Protein AF-X1CFD1-F1 (afdb_monomer_lite)

Radius of gyration: 15.76 Å; chains: 1; bounding box: 30×30×37 Å

Organism: NCBI:txid412755

Secondary structure (DSSP, 8-state):
---SB-TTS-B-SS----STTHHHHHHHHHHHHTS------TT--SS---GGGGS-HHHHHHHHHHHHH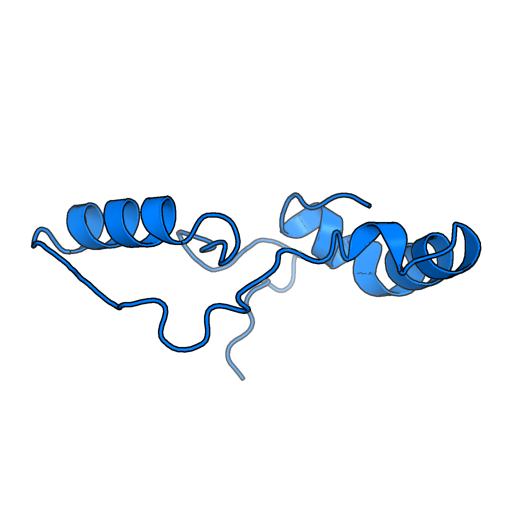HHHHHT---

Structure (mmCIF, N/CA/C/O backbone):
data_AF-X1CFD1-F1
#
_entry.id   AF-X1CFD1-F1
#
loop_
_atom_site.group_PDB
_atom_site.id
_atom_site.type_symbol
_atom_site.label_atom_id
_atom_site.label_alt_id
_atom_site.label_comp_id
_atom_site.label_asym_id
_atom_site.label_entity_id
_atom_site.label_seq_id
_atom_site.pdbx_PDB_ins_code
_atom_site.Cartn_x
_atom_site.Cartn_y
_atom_site.Cartn_z
_atom_site.occupancy
_atom_site.B_iso_or_equiv
_atom_site.auth_seq_id
_atom_site.auth_comp_id
_atom_site.auth_asym_id
_atom_site.auth_atom_id
_atom_site.pdbx_PDB_model_num
ATOM 1 N N . SER A 1 1 ? -0.648 -17.217 8.413 1.00 47.19 1 SER A N 1
ATOM 2 C CA . SER A 1 1 ? -0.388 -16.406 7.211 1.00 47.19 1 SER A CA 1
ATOM 3 C C . SER A 1 1 ? -1.586 -15.503 7.009 1.00 47.19 1 SER A C 1
ATOM 5 O O . SER A 1 1 ? -2.672 -16.034 6.805 1.00 47.19 1 SER A O 1
ATOM 7 N N . ALA A 1 2 ? -1.438 -14.191 7.188 1.00 57.09 2 ALA A N 1
ATOM 8 C CA . ALA A 1 2 ? -2.491 -13.242 6.839 1.00 57.09 2 ALA A CA 1
ATOM 9 C C . ALA A 1 2 ? -2.336 -12.939 5.346 1.00 57.09 2 ALA A C 1
ATOM 11 O O . ALA A 1 2 ? -1.326 -12.374 4.936 1.00 57.09 2 ALA A O 1
ATOM 12 N N . PHE A 1 3 ? -3.282 -13.403 4.537 1.00 74.00 3 PHE A N 1
ATOM 13 C CA . PHE A 1 3 ? -3.310 -13.109 3.110 1.00 74.00 3 PHE A CA 1
ATOM 14 C C . PHE A 1 3 ? -4.084 -11.807 2.898 1.00 74.00 3 PHE A C 1
ATOM 16 O O . PHE A 1 3 ? -5.129 -11.611 3.513 1.00 74.00 3 PHE A O 1
ATOM 23 N N . VAL A 1 4 ? -3.557 -10.913 2.058 1.00 81.31 4 VAL A N 1
ATOM 24 C CA . VAL A 1 4 ? -4.232 -9.654 1.687 1.00 81.31 4 VAL A CA 1
ATOM 25 C C . VAL A 1 4 ? -5.272 -9.898 0.588 1.00 81.31 4 VAL A C 1
ATOM 27 O O . VAL A 1 4 ? -6.290 -9.212 0.548 1.00 81.31 4 VAL A O 1
ATOM 30 N N . LEU A 1 5 ? -5.039 -10.908 -0.256 1.00 86.50 5 LEU A N 1
ATOM 31 C CA . LEU A 1 5 ? -5.937 -11.337 -1.325 1.00 86.50 5 LEU A CA 1
ATOM 32 C C . LEU A 1 5 ? -6.645 -12.651 -0.968 1.00 86.50 5 LEU A C 1
ATOM 34 O O . LEU A 1 5 ? -6.067 -13.543 -0.339 1.00 86.50 5 LEU A O 1
ATOM 38 N N . GLY A 1 6 ? -7.901 -12.763 -1.388 1.00 85.69 6 GLY A N 1
ATOM 39 C CA . GLY A 1 6 ? -8.717 -13.965 -1.317 1.00 85.69 6 GLY A CA 1
ATOM 40 C C . GLY A 1 6 ? -8.347 -14.978 -2.394 1.00 85.69 6 GLY A C 1
ATOM 41 O O . GLY A 1 6 ? -7.509 -14.729 -3.258 1.00 85.69 6 GLY A O 1
ATOM 42 N N . ARG A 1 7 ? -9.007 -16.141 -2.364 1.00 83.62 7 ARG A N 1
ATOM 43 C CA . ARG A 1 7 ? -8.799 -17.195 -3.376 1.00 83.62 7 ARG A CA 1
ATOM 44 C C . ARG A 1 7 ? -9.142 -16.731 -4.791 1.00 83.62 7 ARG A C 1
ATOM 46 O O . ARG A 1 7 ? -8.531 -17.213 -5.738 1.00 83.62 7 ARG A O 1
ATOM 53 N N . ASP A 1 8 ? -10.056 -15.774 -4.892 1.00 83.75 8 ASP A N 1
ATOM 54 C CA . ASP A 1 8 ? -10.554 -15.238 -6.156 1.00 83.75 8 ASP A CA 1
ATOM 55 C C . ASP A 1 8 ? -9.779 -13.985 -6.610 1.00 83.75 8 ASP A C 1
ATOM 57 O O . ASP A 1 8 ? -10.123 -13.381 -7.617 1.00 83.75 8 ASP A O 1
ATOM 61 N N . GLY A 1 9 ? -8.719 -13.591 -5.886 1.00 81.44 9 GLY A N 1
ATOM 62 C CA . GLY A 1 9 ? -7.915 -12.398 -6.192 1.00 81.44 9 GLY A CA 1
ATOM 63 C C . GLY A 1 9 ? -8.453 -11.088 -5.605 1.00 81.44 9 GLY A C 1
ATOM 64 O O . GLY A 1 9 ? -7.826 -10.050 -5.778 1.00 81.44 9 GLY A O 1
ATOM 65 N N . GLU A 1 10 ? -9.567 -11.136 -4.876 1.00 86.44 10 GLU A N 1
ATOM 66 C CA . GLU A 1 10 ? -10.188 -9.970 -4.237 1.00 86.44 10 GLU A CA 1
ATOM 67 C C . GLU A 1 10 ? -9.457 -9.530 -2.964 1.00 86.44 10 GLU A C 1
ATOM 69 O O . GLU A 1 10 ? -8.975 -10.359 -2.189 1.00 86.44 10 GLU A O 1
ATOM 74 N N . VAL A 1 11 ? -9.423 -8.226 -2.695 1.00 89.00 11 VAL A N 1
ATOM 75 C CA . VAL A 1 11 ? -8.818 -7.671 -1.476 1.00 89.00 11 VAL A CA 1
ATOM 76 C C . VAL A 1 11 ? -9.691 -7.995 -0.256 1.00 89.00 11 VAL A C 1
ATOM 78 O O . VAL A 1 11 ? -10.866 -7.649 -0.204 1.00 89.00 11 VAL A O 1
ATOM 81 N N . LEU A 1 12 ? -9.109 -8.640 0.761 1.00 90.38 12 LEU A N 1
ATOM 82 C CA . LEU A 1 12 ? -9.829 -9.103 1.961 1.00 90.38 12 LEU A CA 1
ATOM 83 C C . LEU A 1 12 ? -9.966 -8.046 3.066 1.00 90.38 12 LEU A C 1
ATOM 85 O O . LEU A 1 12 ? -10.562 -8.313 4.111 1.00 90.38 12 LEU A O 1
ATOM 89 N N . VAL A 1 13 ? -9.381 -6.866 2.874 1.00 88.31 13 VAL A N 1
ATOM 90 C CA . VAL A 1 13 ? -9.382 -5.772 3.852 1.00 88.31 13 VAL A CA 1
ATOM 91 C C . VAL A 1 13 ? -10.278 -4.628 3.393 1.00 88.31 13 VAL A C 1
ATOM 93 O O . VAL A 1 13 ? -10.417 -4.369 2.203 1.00 88.31 13 VAL A O 1
ATOM 96 N N . SER A 1 14 ? -10.852 -3.893 4.345 1.00 88.31 14 SER A N 1
ATOM 97 C CA . SER A 1 14 ? -11.693 -2.723 4.058 1.00 88.31 14 SER A CA 1
ATOM 98 C C . SER A 1 14 ? -10.906 -1.510 3.559 1.00 88.31 14 SER A C 1
ATOM 100 O O . SER A 1 14 ? -11.502 -0.561 3.052 1.00 88.31 14 SER A O 1
ATOM 102 N N . HIS A 1 15 ? -9.582 -1.505 3.742 1.00 89.06 15 HIS A N 1
ATOM 103 C CA . HIS A 1 15 ? -8.714 -0.416 3.317 1.00 89.06 15 HIS A CA 1
ATOM 104 C C . HIS A 1 15 ? -7.271 -0.883 3.116 1.00 89.06 15 HIS A C 1
ATOM 106 O O . HIS A 1 15 ? -6.715 -1.591 3.957 1.00 89.06 15 HIS A O 1
ATOM 112 N N . LEU A 1 16 ? -6.658 -0.431 2.021 1.00 89.25 16 LEU A N 1
ATOM 113 C CA . LEU A 1 16 ? -5.237 -0.593 1.726 1.00 89.25 16 LEU A CA 1
ATOM 114 C C . LEU A 1 16 ? -4.533 0.752 1.919 1.00 89.25 16 LEU A C 1
ATOM 116 O O . LEU A 1 16 ? -4.709 1.676 1.127 1.00 89.25 16 LEU A O 1
ATOM 120 N N . GLY A 1 17 ? -3.744 0.858 2.987 1.00 89.00 17 GLY A N 1
ATOM 121 C CA . GLY A 1 17 ? -2.975 2.060 3.295 1.00 89.00 17 GLY A CA 1
ATOM 122 C C . GLY A 1 17 ? -1.739 2.204 2.410 1.00 89.00 17 GLY A C 1
ATOM 123 O O . GLY A 1 17 ? -0.985 1.249 2.235 1.00 89.00 17 GLY A O 1
ATOM 124 N N . ARG A 1 18 ? -1.507 3.416 1.902 1.00 86.88 18 ARG A N 1
ATOM 125 C CA . ARG A 1 18 ? -0.359 3.774 1.059 1.00 86.88 18 ARG A CA 1
ATOM 126 C C . ARG A 1 18 ? 0.677 4.544 1.867 1.00 86.88 18 ARG A C 1
ATOM 128 O O . ARG A 1 18 ? 0.351 5.565 2.468 1.00 86.88 18 ARG A O 1
ATOM 135 N N . ILE A 1 19 ? 1.927 4.082 1.879 1.00 83.81 19 ILE A N 1
ATOM 136 C CA . ILE A 1 19 ? 3.014 4.750 2.623 1.00 83.81 19 ILE A CA 1
ATOM 137 C C . ILE A 1 19 ? 3.378 6.079 1.948 1.00 83.81 19 ILE A C 1
ATOM 139 O O . ILE A 1 19 ? 3.696 7.061 2.617 1.00 83.81 19 ILE A O 1
ATOM 143 N N . GLU A 1 20 ? 3.269 6.130 0.623 1.00 82.25 20 GLU A N 1
ATOM 144 C CA . GLU A 1 20 ? 3.400 7.335 -0.192 1.00 82.25 20 GLU A CA 1
ATOM 145 C C . GLU A 1 20 ? 2.356 8.409 0.154 1.00 82.25 20 GLU A C 1
ATOM 147 O O . GLU A 1 20 ? 2.648 9.597 0.033 1.00 82.25 20 GLU A O 1
ATOM 152 N N . SER A 1 21 ? 1.192 7.994 0.664 1.00 85.06 21 SER A N 1
ATOM 153 C CA . SER A 1 21 ? 0.090 8.855 1.107 1.00 85.06 21 SER A CA 1
ATOM 154 C C . SER A 1 21 ? -0.196 8.663 2.603 1.00 85.06 21 SER A C 1
ATOM 156 O O . SER A 1 21 ? -1.346 8.546 3.026 1.00 85.06 21 SER A O 1
ATOM 158 N N . PHE A 1 22 ? 0.850 8.620 3.435 1.00 87.44 22 PHE A N 1
ATOM 159 C CA . PHE A 1 22 ? 0.727 8.282 4.861 1.00 87.44 22 PHE A CA 1
ATOM 160 C C . PHE A 1 22 ? -0.266 9.173 5.634 1.00 87.44 22 PHE A C 1
ATOM 162 O O . PHE A 1 22 ? -0.986 8.691 6.504 1.00 87.44 22 PHE A O 1
ATOM 169 N N . SER A 1 23 ? -0.364 10.460 5.290 1.00 87.81 23 SER A N 1
ATOM 170 C CA . SER A 1 23 ? -1.331 11.386 5.900 1.00 87.81 23 SER A CA 1
ATOM 171 C C . SER A 1 23 ? -2.789 11.023 5.598 1.00 87.81 23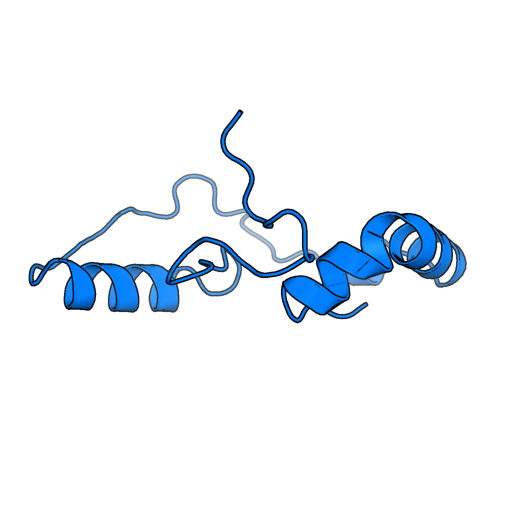 SER A C 1
ATOM 173 O O . SER A 1 23 ? -3.670 11.223 6.436 1.00 87.81 23 SER A O 1
ATOM 175 N N . GLU A 1 24 ? -3.061 10.484 4.407 1.00 90.19 24 GLU A N 1
ATOM 176 C CA . GLU A 1 24 ? -4.395 9.991 4.047 1.00 90.19 24 GLU A CA 1
ATOM 177 C C . GLU A 1 24 ? -4.743 8.756 4.881 1.00 90.19 24 GLU A C 1
ATOM 179 O O . GLU A 1 24 ? -5.859 8.652 5.389 1.00 90.19 24 GLU A O 1
ATOM 184 N N . LEU A 1 25 ? -3.766 7.867 5.101 1.00 90.75 25 LEU A N 1
ATOM 185 C CA . LEU A 1 25 ? -3.924 6.705 5.974 1.00 90.75 25 LEU A CA 1
ATOM 186 C C . LEU A 1 25 ? -4.220 7.120 7.424 1.00 90.75 25 LEU A C 1
ATOM 188 O O . LEU A 1 25 ? -5.152 6.593 8.029 1.00 90.75 25 LEU A O 1
ATOM 192 N N . GLU A 1 26 ? -3.479 8.080 7.985 1.00 91.62 26 GLU A N 1
ATOM 193 C CA . GLU A 1 26 ? -3.743 8.586 9.341 1.00 91.62 26 GLU A CA 1
ATOM 194 C C . GLU A 1 26 ? -5.143 9.197 9.456 1.00 91.62 26 GLU A C 1
ATOM 196 O O . GLU A 1 26 ? -5.854 8.928 10.426 1.00 91.62 26 GLU A O 1
ATOM 201 N N . THR A 1 27 ? -5.576 9.948 8.439 1.00 91.69 27 THR A N 1
ATOM 202 C CA . THR A 1 27 ? -6.925 10.528 8.382 1.00 91.69 27 THR A CA 1
ATOM 203 C C . THR A 1 27 ? -7.998 9.437 8.332 1.00 91.69 27 THR A C 1
ATOM 205 O O . THR A 1 27 ? -8.958 9.480 9.105 1.00 91.69 27 THR A O 1
ATOM 208 N N . TYR A 1 28 ? -7.822 8.427 7.473 1.00 92.94 28 TYR A N 1
ATOM 209 C CA . TYR A 1 28 ? -8.731 7.285 7.375 1.00 92.94 28 TYR A CA 1
ATOM 210 C C . TYR A 1 28 ? -8.850 6.546 8.711 1.00 92.94 28 TYR A C 1
ATOM 212 O O . TYR A 1 28 ? -9.957 6.246 9.166 1.00 92.94 28 TYR A O 1
ATOM 220 N N . LEU A 1 29 ? -7.723 6.276 9.371 1.00 93.06 29 LEU A N 1
ATOM 221 C CA . LEU A 1 29 ? -7.707 5.556 10.640 1.00 93.06 29 LEU A CA 1
ATOM 222 C C . LEU A 1 29 ? -8.305 6.386 11.776 1.00 93.06 29 LEU A C 1
ATOM 224 O O . LEU A 1 29 ? -9.075 5.846 12.566 1.00 93.06 29 LEU A O 1
ATOM 228 N N . ALA A 1 30 ? -8.007 7.685 11.848 1.00 94.06 30 ALA A N 1
ATOM 229 C CA . ALA A 1 30 ? -8.583 8.569 12.858 1.00 94.06 30 ALA A CA 1
ATOM 230 C C . ALA A 1 30 ? -10.116 8.621 12.754 1.00 94.06 30 ALA A C 1
ATOM 232 O O . ALA A 1 30 ? -10.816 8.506 13.763 1.00 94.06 30 ALA A O 1
ATOM 233 N N . HIS A 1 31 ? -10.638 8.715 11.527 1.00 94.38 31 HIS A N 1
ATOM 234 C CA . HIS A 1 31 ? -12.073 8.650 11.264 1.00 94.38 31 HIS A CA 1
ATOM 235 C C . HIS A 1 31 ? -12.660 7.279 11.631 1.00 94.38 31 HIS A C 1
ATOM 237 O O . HIS A 1 31 ? -13.645 7.202 12.360 1.00 94.38 31 HIS A O 1
ATOM 243 N N . THR A 1 32 ? -12.031 6.191 11.181 1.00 94.56 32 THR A N 1
ATOM 244 C CA . THR A 1 32 ? -12.505 4.814 11.414 1.00 94.56 32 THR A CA 1
ATOM 245 C C . THR A 1 32 ? -12.521 4.445 12.900 1.00 94.56 32 THR A C 1
ATOM 247 O O . TH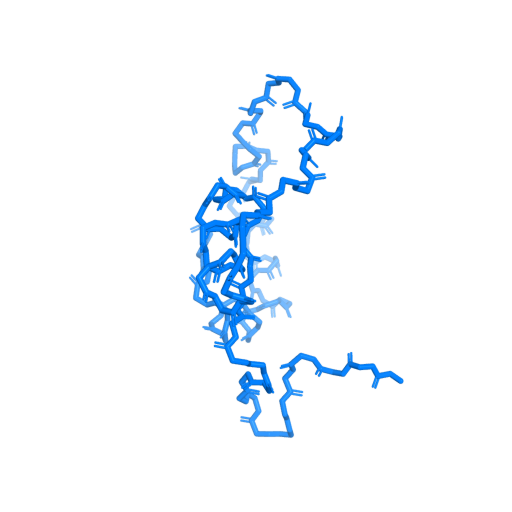R A 1 32 ? -13.407 3.725 13.352 1.00 94.56 32 THR A O 1
ATOM 250 N N . LEU A 1 33 ? -11.561 4.950 13.679 1.00 94.56 33 LEU A N 1
ATOM 251 C CA . LEU A 1 33 ? -11.449 4.694 15.116 1.00 94.56 33 LEU A CA 1
ATOM 252 C C . LEU A 1 33 ? -12.215 5.708 15.982 1.00 94.56 33 LEU A C 1
ATOM 254 O O . LEU A 1 33 ? -12.284 5.522 17.196 1.00 94.56 33 LEU A O 1
ATOM 258 N N . GLY A 1 34 ? -12.744 6.787 15.396 1.00 96.19 34 GLY A N 1
ATOM 259 C CA . GLY A 1 34 ? -13.451 7.847 16.121 1.00 96.19 34 GLY A CA 1
ATOM 260 C C . GLY A 1 34 ? -12.570 8.644 17.091 1.00 96.19 34 GLY A C 1
ATOM 261 O O . GLY A 1 34 ? -13.072 9.179 18.079 1.00 96.19 34 GLY A O 1
ATOM 262 N N . ARG A 1 35 ? -11.253 8.703 16.858 1.00 94.88 35 ARG A N 1
ATOM 263 C CA . ARG A 1 35 ? -10.307 9.429 17.719 1.00 94.88 35 ARG A CA 1
ATOM 264 C C . ARG A 1 35 ? -9.095 9.925 16.933 1.00 94.88 35 ARG A C 1
ATOM 266 O O . ARG A 1 35 ? -8.700 9.265 15.974 1.00 94.88 35 ARG A O 1
ATOM 273 N N . PRO A 1 36 ? -8.458 11.034 17.350 1.00 90.88 36 PRO A N 1
ATOM 274 C CA . PRO A 1 36 ? -7.219 11.477 16.727 1.00 90.88 36 PRO A CA 1
ATOM 275 C C . PRO A 1 36 ? -6.138 10.400 16.858 1.00 90.88 36 PRO A C 1
ATOM 277 O O . PRO A 1 36 ? -5.993 9.759 17.902 1.00 90.88 36 PRO A O 1
ATOM 280 N N . LEU A 1 37 ? -5.381 10.217 15.781 1.00 89.44 37 LEU A N 1
ATOM 281 C CA . LEU A 1 37 ? -4.296 9.255 15.680 1.00 89.44 37 LEU A CA 1
ATOM 282 C C . LEU A 1 37 ? -3.078 9.957 15.082 1.00 89.44 37 LEU A C 1
ATOM 284 O O . LEU A 1 37 ? -3.204 10.692 14.109 1.00 89.44 37 LEU A O 1
ATOM 288 N N . ASN A 1 38 ? -1.912 9.712 15.667 1.00 85.94 38 ASN A N 1
ATOM 289 C CA . ASN A 1 38 ? -0.623 10.091 15.107 1.00 85.94 38 ASN A CA 1
ATOM 290 C C . ASN A 1 38 ? 0.277 8.862 15.219 1.00 85.94 38 ASN A C 1
ATOM 292 O O . ASN A 1 38 ? 0.641 8.465 16.327 1.00 85.94 38 ASN A O 1
ATOM 296 N N . ILE A 1 39 ? 0.541 8.215 14.087 1.00 83.88 39 ILE A N 1
ATOM 297 C CA . ILE A 1 39 ? 1.392 7.024 14.022 1.00 83.88 39 ILE A CA 1
ATOM 298 C C . ILE A 1 39 ? 2.853 7.459 13.887 1.00 83.88 39 ILE A C 1
ATOM 300 O O . ILE A 1 39 ? 3.741 6.806 14.431 1.00 83.88 39 ILE A O 1
ATOM 304 N N . GLY A 1 40 ? 3.092 8.590 13.215 1.00 77.75 40 GLY A N 1
ATOM 305 C CA . GLY A 1 40 ? 4.423 9.119 12.957 1.00 77.75 40 GLY A CA 1
ATOM 306 C C . GLY A 1 40 ? 5.175 8.301 11.903 1.00 77.75 40 GLY A C 1
ATOM 307 O O . GLY A 1 40 ? 5.290 7.080 11.975 1.00 77.75 40 GLY A O 1
ATOM 308 N N . HIS A 1 41 ? 5.749 8.979 10.911 1.00 80.81 41 HIS A N 1
ATOM 309 C CA . HIS A 1 41 ? 6.559 8.333 9.876 1.00 80.81 41 HIS A CA 1
ATOM 310 C C . HIS A 1 41 ? 8.050 8.379 10.261 1.00 80.81 41 HIS A C 1
ATOM 312 O O . HIS A 1 41 ? 8.810 9.205 9.761 1.00 80.81 41 HIS A O 1
ATOM 318 N N . ILE A 1 42 ? 8.461 7.509 11.194 1.00 76.75 42 ILE A N 1
ATOM 319 C CA . ILE A 1 42 ? 9.797 7.545 11.832 1.00 76.75 42 ILE A CA 1
ATOM 320 C C . ILE A 1 42 ? 10.932 7.285 10.824 1.00 76.75 42 ILE A C 1
ATOM 322 O O . ILE A 1 42 ? 11.963 7.949 10.869 1.00 76.75 42 ILE A O 1
ATOM 326 N N . ASN A 1 43 ? 10.726 6.368 9.874 1.00 73.69 43 ASN A N 1
ATOM 327 C CA . ASN A 1 43 ? 11.716 5.995 8.854 1.00 73.69 43 ASN A CA 1
ATOM 328 C C . ASN A 1 43 ? 11.477 6.704 7.517 1.00 73.69 43 ASN A C 1
ATOM 330 O O . ASN A 1 43 ? 11.554 6.090 6.453 1.00 73.69 43 ASN A O 1
ATOM 334 N N . ARG A 1 44 ? 11.162 8.000 7.550 1.00 70.19 44 ARG A N 1
ATOM 335 C CA . ARG A 1 44 ? 10.992 8.767 6.317 1.00 70.19 44 ARG A CA 1
ATOM 336 C C . ARG A 1 44 ? 12.354 8.953 5.641 1.00 70.19 44 ARG A C 1
ATOM 338 O O . ARG A 1 44 ? 13.176 9.732 6.119 1.00 70.19 44 ARG A O 1
ATOM 345 N N . THR A 1 45 ? 12.591 8.278 4.517 1.00 70.31 45 THR A N 1
ATOM 346 C CA . THR A 1 45 ? 13.732 8.584 3.638 1.00 70.31 45 THR A CA 1
ATOM 347 C C . THR A 1 45 ? 13.666 10.057 3.226 1.00 70.31 45 THR A C 1
ATOM 349 O O . THR A 1 45 ? 12.641 10.511 2.719 1.00 70.31 45 THR A O 1
ATOM 352 N N . GLY A 1 46 ? 14.733 10.808 3.524 1.00 66.06 46 GLY A N 1
ATOM 353 C CA . GLY A 1 46 ? 14.760 12.275 3.441 1.00 66.06 46 GLY A CA 1
ATOM 354 C C . GLY A 1 46 ? 14.589 12.834 2.030 1.00 66.06 46 GLY A C 1
ATOM 355 O O . GLY A 1 46 ? 13.949 13.870 1.875 1.00 66.06 46 GLY A O 1
ATOM 356 N N . ASP A 1 47 ? 15.070 12.107 1.022 1.00 61.84 47 ASP A N 1
ATOM 357 C CA . ASP A 1 47 ? 14.866 12.432 -0.384 1.00 61.84 47 ASP A CA 1
ATOM 358 C C . ASP A 1 47 ? 13.968 11.379 -1.027 1.00 61.84 47 ASP A C 1
ATOM 360 O O . ASP A 1 47 ? 14.258 10.178 -0.979 1.00 61.84 47 ASP A O 1
ATOM 364 N N . SER A 1 48 ? 12.893 11.823 -1.686 1.00 60.72 48 SER A N 1
ATOM 365 C CA . SER A 1 48 ? 12.192 10.978 -2.647 1.00 60.72 48 SER A CA 1
ATOM 366 C C . SER A 1 48 ? 13.111 10.815 -3.855 1.00 60.72 48 SER A C 1
ATOM 368 O O . SER A 1 48 ? 12.966 11.507 -4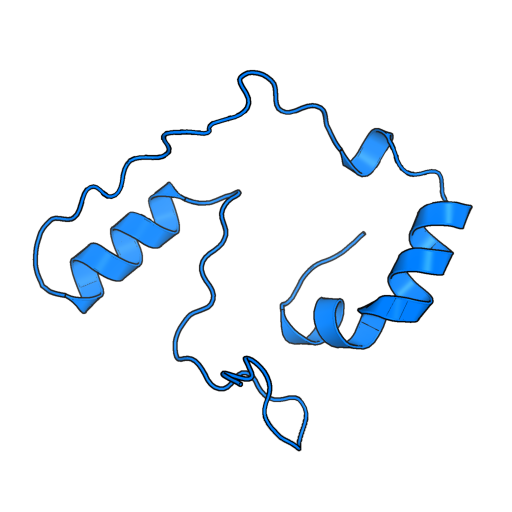.865 1.00 60.72 48 SER A O 1
ATOM 370 N N . LEU A 1 49 ? 14.098 9.921 -3.769 1.00 61.28 49 LEU A N 1
ATOM 371 C CA . LEU A 1 49 ? 14.702 9.399 -4.984 1.00 61.28 49 LEU A CA 1
ATOM 372 C C . LEU A 1 49 ? 13.524 8.907 -5.826 1.00 61.28 49 LEU A C 1
ATOM 374 O O . LEU A 1 49 ? 12.727 8.106 -5.327 1.00 61.28 49 LEU A O 1
ATOM 378 N N . PRO A 1 50 ? 13.331 9.429 -7.048 1.00 71.50 50 PRO A N 1
ATOM 379 C CA . PRO A 1 50 ? 12.240 8.992 -7.894 1.00 71.50 50 PRO A CA 1
ATOM 380 C C . PRO A 1 50 ? 12.561 7.554 -8.289 1.00 71.50 50 PRO A C 1
ATOM 382 O O . PRO A 1 50 ? 13.191 7.323 -9.313 1.00 71.50 50 PRO A O 1
ATOM 385 N N . TYR A 1 51 ? 12.183 6.592 -7.444 1.00 73.88 51 TYR A N 1
ATOM 386 C CA . TYR A 1 51 ? 12.582 5.187 -7.531 1.00 73.88 51 TYR A CA 1
ATOM 387 C C . TYR A 1 51 ? 12.235 4.608 -8.903 1.00 73.88 51 TYR A C 1
ATOM 389 O O . TYR A 1 51 ? 12.976 3.799 -9.439 1.00 73.88 51 TYR A O 1
ATOM 397 N N . ARG A 1 52 ? 11.174 5.120 -9.538 1.00 74.69 52 ARG A N 1
ATOM 398 C CA . ARG A 1 52 ? 10.785 4.804 -10.918 1.00 74.69 52 ARG A CA 1
ATOM 399 C C . ARG A 1 52 ? 11.888 5.080 -11.947 1.00 74.69 52 ARG A C 1
ATOM 401 O O . ARG A 1 52 ? 11.972 4.378 -12.945 1.00 74.69 52 ARG A O 1
ATOM 408 N N . ARG A 1 53 ? 12.758 6.069 -11.709 1.00 82.00 53 ARG A N 1
ATOM 409 C CA . ARG A 1 53 ? 13.938 6.363 -12.544 1.00 82.00 53 ARG A CA 1
ATOM 410 C C . ARG A 1 53 ? 15.086 5.375 -12.333 1.00 82.00 53 ARG A C 1
ATOM 412 O O . ARG A 1 53 ? 15.983 5.344 -13.164 1.00 82.00 53 ARG A O 1
ATOM 419 N N . ALA A 1 54 ? 15.065 4.581 -11.261 1.00 84.81 54 ALA A N 1
ATOM 420 C CA . ALA A 1 54 ? 16.040 3.514 -11.047 1.00 84.81 54 ALA A CA 1
ATOM 421 C C . ALA A 1 54 ? 15.746 2.268 -11.902 1.00 84.81 54 ALA A C 1
ATOM 423 O O . ALA A 1 54 ? 16.629 1.433 -12.069 1.00 84.81 54 ALA A O 1
ATOM 424 N N . PHE A 1 55 ? 14.536 2.150 -12.466 1.00 86.88 55 PHE A N 1
ATOM 425 C CA . PHE A 1 55 ? 14.143 1.024 -13.311 1.00 86.88 55 PHE A CA 1
ATOM 426 C C . PHE A 1 55 ? 14.228 1.378 -14.799 1.00 86.88 55 PHE A C 1
ATOM 428 O O . PHE A 1 55 ? 13.559 2.302 -15.289 1.00 86.88 55 PHE A O 1
ATOM 435 N N . THR A 1 56 ? 15.003 0.586 -15.541 1.00 91.88 56 THR A N 1
ATOM 436 C CA . THR A 1 56 ? 14.957 0.572 -17.010 1.00 91.88 56 THR A CA 1
ATOM 437 C C . THR A 1 56 ? 13.608 0.025 -17.497 1.00 91.88 56 THR A C 1
ATOM 439 O O . THR A 1 56 ? 12.824 -0.504 -16.707 1.00 91.88 56 THR A O 1
ATOM 442 N N . ALA A 1 57 ? 13.313 0.162 -18.794 1.00 90.88 57 ALA A N 1
ATOM 443 C CA . ALA A 1 57 ? 12.100 -0.414 -19.381 1.00 90.88 57 ALA A CA 1
ATOM 444 C C . ALA A 1 57 ? 12.063 -1.945 -19.209 1.00 90.88 57 ALA A C 1
ATOM 446 O O . ALA A 1 57 ? 11.104 -2.472 -18.663 1.00 90.88 57 ALA A O 1
ATOM 447 N N . GLU A 1 58 ? 13.166 -2.625 -19.534 1.00 94.44 58 GLU A N 1
ATOM 448 C CA . GLU A 1 58 ? 13.309 -4.078 -19.366 1.00 94.44 58 GLU A CA 1
ATOM 449 C C . GLU A 1 58 ? 13.062 -4.527 -17.918 1.00 94.44 58 GLU A C 1
ATOM 451 O O . GLU A 1 58 ? 12.352 -5.498 -17.669 1.00 94.44 58 GLU A O 1
ATOM 456 N N . MET A 1 59 ? 13.594 -3.791 -16.936 1.00 92.31 59 MET A N 1
ATOM 457 C CA . MET A 1 59 ? 13.360 -4.115 -15.529 1.00 92.31 59 MET A CA 1
ATOM 458 C C . MET A 1 59 ? 11.885 -3.963 -15.145 1.00 92.31 59 MET A C 1
ATOM 460 O O . MET A 1 59 ? 11.377 -4.776 -14.375 1.00 92.31 59 MET A O 1
ATOM 464 N N . ARG A 1 60 ? 11.186 -2.947 -15.669 1.00 89.75 60 ARG A N 1
ATOM 465 C CA . ARG A 1 60 ? 9.746 -2.776 -15.420 1.00 89.75 60 ARG A CA 1
ATOM 466 C C . ARG A 1 60 ? 8.938 -3.905 -16.034 1.00 89.75 60 ARG A C 1
ATOM 468 O O . ARG A 1 60 ? 8.052 -4.407 -15.355 1.00 89.75 60 ARG A O 1
ATOM 475 N N . ASP A 1 61 ? 9.275 -4.341 -17.243 1.00 91.06 61 ASP A N 1
ATOM 476 C CA . ASP A 1 61 ? 8.583 -5.448 -17.910 1.00 91.06 61 ASP A CA 1
ATOM 477 C C . ASP A 1 61 ? 8.728 -6.756 -17.120 1.00 91.06 61 ASP A C 1
ATOM 479 O O . ASP A 1 61 ? 7.750 -7.475 -16.917 1.00 91.06 61 ASP A O 1
ATOM 483 N N . ILE A 1 62 ? 9.925 -7.033 -16.590 1.00 92.62 62 ILE A N 1
ATOM 484 C CA . ILE A 1 62 ? 10.167 -8.198 -15.727 1.00 92.62 62 ILE A CA 1
ATOM 485 C C . ILE A 1 62 ? 9.324 -8.109 -14.449 1.00 92.62 62 ILE A C 1
ATOM 487 O 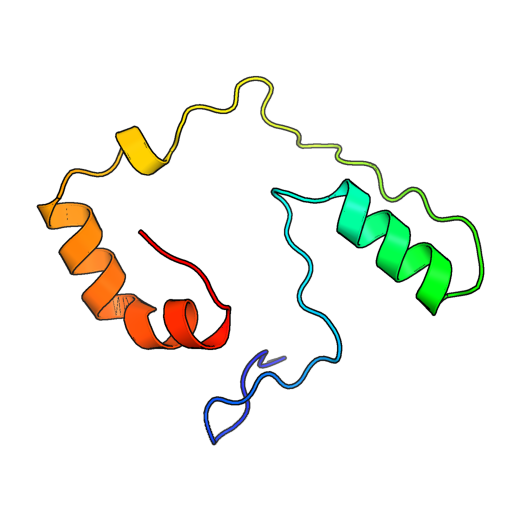O . ILE A 1 62 ? 8.638 -9.068 -14.090 1.00 92.62 62 ILE A O 1
ATOM 491 N N . VAL A 1 63 ? 9.348 -6.964 -13.759 1.00 90.50 63 VAL A N 1
ATOM 492 C CA . VAL A 1 63 ? 8.576 -6.773 -12.521 1.00 90.50 63 VAL A CA 1
ATOM 493 C C . VAL A 1 63 ? 7.073 -6.865 -12.801 1.00 90.50 63 VAL A C 1
ATOM 495 O O . VAL A 1 63 ? 6.364 -7.527 -12.047 1.00 90.50 63 VAL A O 1
ATOM 498 N N . ALA A 1 64 ? 6.586 -6.276 -13.894 1.00 88.81 64 ALA A N 1
ATOM 499 C CA . ALA A 1 64 ? 5.192 -6.362 -14.317 1.00 88.81 64 ALA A CA 1
ATOM 500 C C . ALA A 1 64 ? 4.780 -7.799 -14.670 1.00 88.81 64 ALA A C 1
ATOM 502 O O . ALA A 1 64 ? 3.679 -8.217 -14.326 1.00 88.81 64 ALA A O 1
ATOM 503 N N . GLY A 1 65 ? 5.665 -8.590 -15.280 1.00 90.25 65 GLY A N 1
ATOM 504 C CA . GLY A 1 65 ? 5.407 -10.006 -15.545 1.00 90.25 65 GLY A CA 1
ATOM 505 C C . GLY A 1 65 ? 5.256 -10.840 -14.269 1.00 90.25 65 GLY A C 1
ATOM 506 O O . GLY A 1 65 ? 4.417 -11.737 -14.213 1.00 90.25 65 GLY A O 1
ATOM 507 N N . VAL A 1 66 ? 6.036 -10.536 -13.227 1.00 92.00 66 VAL A N 1
ATOM 508 C CA . VAL A 1 66 ? 5.995 -11.269 -11.950 1.00 92.00 66 VAL A CA 1
ATOM 509 C C . VAL A 1 66 ? 4.839 -10.803 -11.060 1.00 92.00 66 VAL A C 1
ATOM 511 O O . VAL A 1 66 ? 4.122 -11.633 -10.502 1.00 92.00 66 VAL A O 1
ATOM 514 N N . TYR A 1 67 ? 4.645 -9.489 -10.939 1.00 88.69 67 TYR A N 1
ATOM 515 C CA . TYR A 1 67 ? 3.723 -8.863 -9.983 1.00 88.69 67 TYR A CA 1
ATOM 516 C C . TYR A 1 67 ? 2.468 -8.265 -10.626 1.00 88.69 67 TYR A C 1
ATOM 518 O O . TYR A 1 67 ? 1.705 -7.591 -9.943 1.00 88.69 67 TYR A O 1
ATOM 526 N N . GLY A 1 68 ? 2.218 -8.495 -11.918 1.00 88.25 68 GLY A N 1
ATOM 527 C CA . GLY A 1 68 ? 1.116 -7.861 -12.654 1.00 88.25 68 GLY A CA 1
ATOM 528 C C . GLY A 1 68 ? -0.247 -8.029 -11.985 1.00 88.25 68 GLY A C 1
ATOM 529 O O . GLY A 1 68 ? -0.983 -7.058 -11.846 1.00 88.25 68 GLY A O 1
ATOM 530 N N . ARG A 1 69 ? -0.532 -9.225 -11.453 1.00 86.69 69 ARG A N 1
ATOM 531 C CA . ARG A 1 69 ? -1.776 -9.486 -10.708 1.00 86.69 69 ARG A CA 1
ATOM 532 C C . ARG A 1 69 ? -1.902 -8.642 -9.442 1.00 86.69 69 ARG A C 1
ATOM 534 O O . ARG A 1 69 ? -2.979 -8.135 -9.162 1.00 86.69 69 ARG A O 1
ATOM 541 N N . ASP A 1 70 ? -0.817 -8.480 -8.689 1.00 87.12 70 ASP A N 1
ATOM 542 C CA . ASP A 1 70 ? -0.821 -7.673 -7.465 1.00 87.12 70 ASP A CA 1
ATOM 543 C C . ASP A 1 70 ? -0.932 -6.180 -7.799 1.00 87.12 70 ASP A C 1
ATOM 545 O O . ASP A 1 70 ? -1.621 -5.424 -7.119 1.00 87.12 70 ASP A O 1
ATOM 549 N N . VAL A 1 71 ? -0.282 -5.752 -8.882 1.00 87.00 71 VAL A N 1
ATOM 550 C CA . VAL A 1 71 ? -0.338 -4.376 -9.383 1.00 87.00 71 VAL A CA 1
ATOM 551 C C . VAL A 1 71 ? -1.755 -4.010 -9.806 1.00 87.00 71 VAL A C 1
ATOM 553 O O . VAL A 1 71 ? -2.241 -2.951 -9.412 1.00 87.00 71 VAL A O 1
ATOM 556 N N . GLU A 1 72 ? -2.443 -4.898 -10.521 1.00 87.31 72 GLU A N 1
ATOM 557 C CA . GLU A 1 72 ? -3.859 -4.740 -10.855 1.00 87.31 72 GLU A CA 1
ATOM 558 C C . GLU A 1 72 ? -4.738 -4.744 -9.598 1.00 87.31 72 GLU A C 1
ATOM 560 O O . GLU A 1 72 ? -5.502 -3.802 -9.386 1.00 87.31 72 GLU A O 1
ATOM 565 N N . ALA A 1 73 ? -4.588 -5.745 -8.723 1.00 87.25 73 ALA A N 1
ATOM 566 C CA . ALA A 1 73 ? -5.419 -5.905 -7.528 1.00 87.25 73 ALA A CA 1
ATOM 567 C C . ALA A 1 73 ? -5.301 -4.732 -6.538 1.00 87.25 73 ALA A C 1
ATOM 569 O O . ALA A 1 73 ? -6.260 -4.393 -5.847 1.00 87.25 73 ALA A O 1
ATOM 570 N N . PHE A 1 74 ? -4.135 -4.086 -6.468 1.00 88.50 74 PHE A N 1
ATOM 571 C CA . PHE A 1 74 ? -3.883 -2.951 -5.575 1.00 88.50 74 PHE A CA 1
ATOM 572 C C . PHE A 1 74 ? -3.974 -1.581 -6.275 1.00 88.50 74 PHE A C 1
ATOM 574 O O . PHE A 1 74 ? -3.802 -0.537 -5.631 1.00 88.50 74 PHE A O 1
ATOM 581 N N . GLY A 1 75 ? -4.262 -1.561 -7.581 1.00 85.06 75 GLY A N 1
ATOM 582 C CA . GLY A 1 75 ? -4.402 -0.339 -8.373 1.00 85.06 75 GLY A CA 1
ATOM 583 C C . GLY A 1 75 ? -3.101 0.458 -8.512 1.00 85.06 75 GLY A C 1
ATOM 584 O O . GLY A 1 75 ? -3.125 1.690 -8.464 1.00 85.06 75 GLY A O 1
ATOM 585 N N . TYR A 1 76 ? -1.966 -0.232 -8.627 1.00 82.12 76 TYR A N 1
ATOM 586 C CA . TYR A 1 76 ? -0.661 0.365 -8.914 1.00 82.12 76 TYR A CA 1
ATOM 587 C C . TYR A 1 76 ? -0.381 0.422 -10.424 1.00 82.12 76 TYR A C 1
ATOM 589 O O . TYR A 1 76 ? -1.068 -0.191 -11.235 1.00 82.12 76 TYR A O 1
ATOM 597 N N . GLY A 1 77 ? 0.658 1.168 -10.806 1.00 77.56 77 GLY A N 1
ATOM 598 C CA . GLY A 1 77 ? 1.154 1.232 -12.181 1.00 77.56 77 GLY A CA 1
ATOM 599 C C . GLY A 1 77 ? 2.655 1.520 -12.232 1.00 77.56 77 GLY A C 1
ATOM 600 O O . GLY A 1 77 ? 3.200 2.137 -11.304 1.00 77.56 77 GLY A O 1
ATOM 601 N N . PHE A 1 78 ? 3.297 1.070 -13.315 1.00 69.56 78 PHE A N 1
ATOM 602 C CA . PHE A 1 78 ? 4.726 1.251 -13.608 1.00 69.56 78 PHE A CA 1
ATOM 603 C C . PHE A 1 78 ? 4.997 2.348 -14.640 1.00 69.56 78 PHE A C 1
ATOM 605 O O . PHE A 1 78 ? 4.128 2.581 -15.507 1.00 69.56 78 PHE A O 1
#

Foldseek 3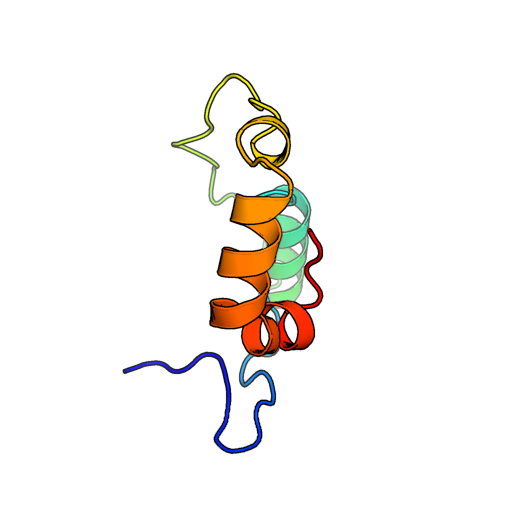Di:
DDDQADPVLAGPDPDDDDPVPNVVVQVVVCVVVVHHDDPDPPPDDPDPPVVVVVDDPVRQVVCCVVCVSVCVNVVHDD

pLDDT: mean 84.17, std 9.71, range [47.19, 96.19]

Sequence (78 aa):
SAFVLGRDGEVLVSHLGRIESFSELETYLAHTLGRPLNIGHINRTGDSLPYRRAFTAEMRDIVAGVYGRDVEAFGYGF